Protein AF-A0A352S7P5-F1 (afdb_monomer_lite)

Sequence (109 aa):
VRGVLLRGVDPAEEPKVSDIANQFRAGSMNALAPGGFGIALGSELANALGVRVGDKVMLVVPQGTITPAGMLPRLKQFTVVGVFSSGHYEFDSALALIDIVDAETLFRH

Radius of gyration: 13.99 Å; chains: 1; bounding box: 31×42×25 Å

Foldseek 3Di:
DDAADEDADALVCCVVVDPQQVFWPDAGSVCQDQVQLEKEAQQQQCVVVVHDQQDKDKDWAQPADQDPVGGDTDIDIHGHRTYGHPVDCVCSNHYMYHHNNVVCVRPPD

Secondary structure (DSSP, 8-state):
----EEEEE-TTTGGGT-GGGGGEEEE-GGG--TTS-EEEEEHHHHHHHT--TT-EEEEEEEEEEEETTEEEEEEEEEEEEEEE--S-HHHHHHEEEEEHHHHHHHH--

Structure (mmCIF, N/CA/C/O backbone):
data_AF-A0A352S7P5-F1
#
_entry.id   AF-A0A352S7P5-F1
#
loop_
_atom_site.group_PDB
_atom_site.id
_atom_site.type_symbol
_atom_site.label_atom_id
_atom_site.label_alt_id
_atom_site.label_comp_id
_atom_site.label_asym_id
_atom_site.label_entity_id
_atom_site.label_seq_id
_atom_site.pdbx_PDB_ins_code
_atom_site.Cartn_x
_atom_site.Cartn_y
_atom_site.Cartn_z
_atom_site.occupancy
_atom_site.B_iso_or_equiv
_atom_site.auth_seq_id
_atom_site.auth_comp_id
_atom_site.auth_asym_id
_atom_site.auth_atom_id
_atom_site.pdbx_PDB_model_num
ATOM 1 N N . VAL A 1 1 ? -9.380 2.172 11.390 1.00 74.06 1 VAL A N 1
ATOM 2 C CA . VAL A 1 1 ? -8.289 3.031 10.865 1.00 74.06 1 VAL A CA 1
ATOM 3 C C . VAL A 1 1 ? -6.974 2.522 11.438 1.00 74.06 1 VAL A C 1
ATOM 5 O O . VAL A 1 1 ? -6.949 2.215 12.624 1.00 74.06 1 VAL A O 1
ATOM 8 N N . ARG A 1 2 ? -5.929 2.362 10.618 1.00 85.44 2 ARG A N 1
ATOM 9 C CA . ARG A 1 2 ? -4.581 1.933 11.034 1.00 85.44 2 ARG A CA 1
ATOM 10 C C . ARG A 1 2 ? -3.570 2.971 10.545 1.00 85.44 2 ARG A C 1
ATOM 12 O O . ARG A 1 2 ? -3.722 3.467 9.433 1.00 85.44 2 ARG A O 1
ATOM 19 N N . GLY A 1 3 ? -2.590 3.313 11.379 1.00 89.19 3 GLY A N 1
ATOM 20 C CA . GLY A 1 3 ? -1.444 4.116 10.949 1.00 89.19 3 GLY A CA 1
ATOM 21 C C . GLY A 1 3 ? -0.528 3.265 10.077 1.00 89.19 3 GLY A C 1
ATOM 22 O O . GLY A 1 3 ? -0.320 2.095 10.389 1.00 89.19 3 GLY A O 1
ATOM 23 N N . VAL A 1 4 ? -0.029 3.837 8.984 1.00 92.94 4 VAL A N 1
ATOM 24 C CA . VAL A 1 4 ? 0.827 3.136 8.022 1.00 92.94 4 VAL A CA 1
ATOM 25 C C . VAL A 1 4 ? 2.004 4.019 7.627 1.00 92.94 4 VAL A C 1
ATOM 27 O O . VAL A 1 4 ? 1.861 5.238 7.514 1.00 92.94 4 VAL A O 1
ATOM 30 N N . LEU A 1 5 ? 3.157 3.398 7.399 1.00 92.94 5 LEU A N 1
ATOM 31 C CA . LEU A 1 5 ? 4.287 3.992 6.705 1.00 92.94 5 LEU A CA 1
ATOM 32 C C . LEU A 1 5 ? 4.086 3.756 5.206 1.00 92.94 5 LEU A C 1
ATOM 34 O O . LEU A 1 5 ? 4.160 2.623 4.732 1.00 92.94 5 LEU A O 1
ATOM 38 N N . LEU A 1 6 ? 3.804 4.826 4.469 1.00 93.75 6 LEU A N 1
ATOM 39 C CA . LEU A 1 6 ? 3.621 4.780 3.023 1.00 93.75 6 LEU A CA 1
ATOM 40 C C . LEU A 1 6 ? 4.941 5.112 2.325 1.00 93.75 6 LEU A C 1
ATOM 42 O O . LEU A 1 6 ? 5.526 6.161 2.595 1.00 93.75 6 LEU A O 1
ATOM 46 N N . ARG A 1 7 ? 5.390 4.249 1.412 1.00 93.38 7 ARG A N 1
ATOM 47 C CA . ARG A 1 7 ? 6.610 4.456 0.625 1.00 93.38 7 ARG A CA 1
ATOM 48 C C . ARG A 1 7 ? 6.301 4.392 -0.869 1.00 93.38 7 ARG A C 1
ATOM 50 O O . ARG A 1 7 ? 5.719 3.420 -1.342 1.00 93.38 7 ARG A O 1
ATOM 57 N N . GLY A 1 8 ? 6.708 5.432 -1.595 1.00 93.50 8 GLY A N 1
ATOM 58 C CA . GLY A 1 8 ? 6.762 5.414 -3.055 1.00 93.50 8 GLY A CA 1
ATOM 59 C C . GLY A 1 8 ? 7.997 4.648 -3.518 1.00 93.50 8 GLY A C 1
ATOM 60 O O . GLY A 1 8 ? 9.092 4.902 -3.012 1.00 93.50 8 GLY A O 1
ATOM 61 N N . VAL A 1 9 ? 7.817 3.707 -4.437 1.00 93.12 9 VAL A N 1
ATOM 62 C CA . VAL A 1 9 ? 8.898 2.902 -5.019 1.00 93.12 9 VAL A CA 1
ATOM 63 C C . VAL A 1 9 ? 8.824 2.948 -6.537 1.00 93.12 9 VAL A C 1
ATOM 65 O O . VAL A 1 9 ? 7.747 3.131 -7.101 1.00 93.12 9 VAL A O 1
ATOM 68 N N . ASP A 1 10 ? 9.970 2.771 -7.186 1.00 90.69 10 ASP A N 1
ATOM 69 C CA . ASP A 1 10 ? 10.026 2.433 -8.605 1.00 90.69 10 ASP A CA 1
ATOM 70 C C . ASP A 1 10 ? 10.060 0.897 -8.719 1.00 90.69 10 ASP A C 1
ATOM 72 O O . ASP A 1 10 ? 11.064 0.289 -8.333 1.00 90.69 10 ASP A O 1
ATOM 76 N N . PRO A 1 11 ? 8.995 0.242 -9.221 1.00 84.94 11 PRO A N 1
ATOM 77 C CA . PRO A 1 11 ? 8.935 -1.217 -9.338 1.00 84.94 11 PRO A CA 1
ATOM 78 C C . PRO A 1 11 ? 10.067 -1.833 -10.168 1.00 84.94 11 PRO A C 1
ATOM 80 O O . PRO A 1 11 ? 10.392 -3.002 -9.968 1.00 84.94 11 PRO A O 1
ATOM 83 N N . ALA A 1 12 ? 10.655 -1.079 -11.104 1.00 83.62 12 ALA A N 1
ATOM 84 C CA . ALA A 1 12 ? 11.739 -1.566 -11.951 1.00 83.62 12 ALA A CA 1
ATOM 85 C C . ALA A 1 12 ? 13.094 -1.571 -11.223 1.00 83.62 12 ALA A C 1
ATOM 87 O O . ALA A 1 12 ? 13.946 -2.422 -11.495 1.00 83.62 12 ALA A O 1
ATOM 88 N N . GLU A 1 13 ? 13.290 -0.646 -10.283 1.00 83.56 13 GLU A N 1
ATOM 89 C CA . GLU A 1 13 ? 14.552 -0.471 -9.558 1.00 83.56 13 GLU A CA 1
ATOM 90 C C . GLU A 1 13 ? 14.528 -1.092 -8.152 1.00 83.56 13 GLU A C 1
ATOM 92 O O . GLU A 1 13 ? 15.570 -1.530 -7.664 1.00 83.56 13 GLU A O 1
ATOM 97 N N . GLU A 1 14 ? 13.358 -1.218 -7.515 1.00 80.06 14 GLU A N 1
ATOM 98 C CA . GLU A 1 14 ? 13.219 -1.780 -6.161 1.00 80.06 14 GLU A CA 1
ATOM 99 C C . GLU A 1 14 ? 13.804 -3.205 -6.006 1.00 80.06 14 GLU A C 1
ATOM 101 O O . GLU A 1 14 ? 14.465 -3.451 -4.993 1.00 80.06 14 GLU A O 1
ATOM 106 N N . PRO A 1 15 ? 13.700 -4.132 -6.989 1.00 80.19 15 PRO A N 1
ATOM 107 C CA . PRO A 1 15 ? 14.329 -5.454 -6.893 1.00 80.19 15 PRO A CA 1
ATOM 108 C C . PRO A 1 15 ? 15.860 -5.422 -6.773 1.00 80.19 15 PRO A C 1
ATOM 110 O O . PRO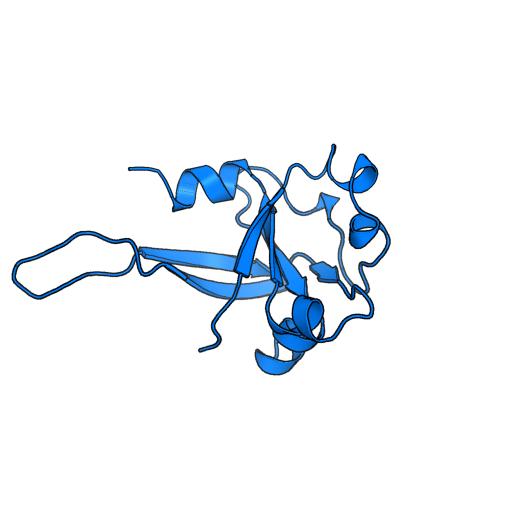 A 1 15 ? 16.465 -6.410 -6.366 1.00 80.19 15 PRO A O 1
ATOM 113 N N . LYS A 1 16 ? 16.513 -4.311 -7.144 1.00 79.19 16 LYS A N 1
ATOM 114 C CA . LYS A 1 16 ? 17.975 -4.155 -7.040 1.00 79.19 16 LYS A CA 1
ATOM 115 C C . LYS A 1 16 ? 18.422 -3.714 -5.646 1.00 79.19 16 LYS A C 1
ATOM 117 O O . LYS A 1 16 ? 19.607 -3.803 -5.335 1.00 79.19 16 LYS A O 1
ATOM 122 N N . VAL A 1 17 ? 17.496 -3.211 -4.831 1.00 77.69 17 VAL A N 1
ATOM 123 C CA . VAL A 1 17 ? 17.774 -2.638 -3.504 1.00 77.69 17 VAL A CA 1
ATOM 124 C C . VAL A 1 17 ? 17.062 -3.382 -2.374 1.00 77.69 17 VAL A C 1
ATOM 126 O O . VAL A 1 17 ? 17.417 -3.197 -1.211 1.00 77.69 17 VAL A O 1
ATOM 129 N N . SER A 1 18 ? 16.073 -4.223 -2.693 1.00 76.31 18 SER A N 1
ATOM 130 C CA . SER A 1 18 ? 15.301 -4.984 -1.717 1.00 76.31 18 SER A CA 1
ATOM 131 C C . SER A 1 18 ? 14.765 -6.303 -2.279 1.00 76.31 18 SER A C 1
ATOM 133 O O . SER A 1 18 ? 14.282 -6.370 -3.408 1.00 76.31 18 SER A O 1
ATOM 135 N N . ASP A 1 19 ? 14.731 -7.332 -1.429 1.00 81.12 19 ASP A N 1
ATOM 136 C CA . ASP A 1 19 ? 14.102 -8.622 -1.732 1.00 81.12 19 ASP A CA 1
ATOM 137 C C . ASP A 1 19 ? 12.564 -8.590 -1.678 1.00 81.12 19 ASP A C 1
ATOM 139 O O . ASP A 1 19 ? 11.919 -9.590 -1.999 1.00 81.12 19 ASP A O 1
ATOM 143 N N . ILE A 1 20 ? 11.947 -7.456 -1.310 1.00 81.12 20 ILE A N 1
ATOM 144 C CA . ILE A 1 20 ? 10.485 -7.337 -1.166 1.00 81.12 20 ILE A CA 1
ATOM 145 C C . ILE A 1 20 ? 9.750 -7.716 -2.458 1.00 81.12 20 ILE A C 1
ATOM 147 O O . ILE A 1 20 ? 8.672 -8.309 -2.397 1.00 81.12 20 ILE A O 1
ATOM 151 N N . ALA A 1 21 ? 10.335 -7.448 -3.629 1.00 80.62 21 ALA A N 1
ATOM 152 C CA . ALA A 1 21 ? 9.762 -7.837 -4.917 1.00 80.62 21 ALA A CA 1
ATOM 153 C C . ALA A 1 21 ? 9.498 -9.355 -5.024 1.00 80.62 21 ALA A C 1
ATOM 155 O O . ALA A 1 21 ? 8.491 -9.766 -5.600 1.00 80.62 21 ALA A O 1
ATOM 156 N N . ASN A 1 22 ? 10.351 -10.179 -4.406 1.00 82.81 22 ASN A N 1
ATOM 157 C CA . ASN A 1 22 ? 10.244 -11.643 -4.400 1.00 82.81 22 ASN A CA 1
ATOM 158 C C . ASN A 1 22 ? 9.373 -12.184 -3.254 1.00 82.81 22 ASN A C 1
ATOM 160 O O . ASN A 1 22 ? 9.119 -13.384 -3.174 1.00 82.81 22 ASN A O 1
ATOM 164 N N . GLN A 1 23 ? 8.911 -11.313 -2.359 1.00 87.56 23 GLN A N 1
ATOM 165 C CA . GLN A 1 23 ? 8.208 -11.671 -1.125 1.00 87.56 23 GLN A CA 1
ATOM 166 C C . GLN A 1 23 ? 6.689 -11.449 -1.209 1.00 87.56 23 GLN A C 1
ATOM 168 O O . GLN A 1 23 ? 5.982 -11.461 -0.194 1.00 87.56 23 GLN A O 1
ATOM 173 N N . PHE A 1 24 ? 6.161 -11.251 -2.419 1.00 90.69 24 PHE A N 1
ATOM 174 C CA . PHE A 1 24 ? 4.724 -11.141 -2.648 1.00 90.69 24 PHE A CA 1
ATOM 175 C C . PHE A 1 24 ? 4.056 -12.504 -2.462 1.00 90.69 24 PHE A C 1
ATOM 177 O O . PHE A 1 24 ? 4.349 -13.468 -3.163 1.00 90.69 24 PHE A O 1
ATOM 184 N N . ARG A 1 25 ? 3.117 -12.573 -1.515 1.00 91.38 25 ARG A N 1
ATOM 185 C CA . ARG A 1 25 ? 2.262 -13.748 -1.291 1.00 91.38 25 ARG A CA 1
ATOM 186 C C . ARG A 1 25 ? 1.052 -13.757 -2.223 1.00 91.38 25 ARG A C 1
ATOM 188 O O . ARG A 1 25 ? 0.517 -14.817 -2.526 1.00 91.38 25 ARG A O 1
ATOM 195 N N . ALA A 1 26 ? 0.604 -12.577 -2.647 1.00 91.00 26 ALA A N 1
ATOM 196 C CA . ALA A 1 26 ? -0.485 -12.397 -3.597 1.00 91.00 26 ALA A CA 1
ATOM 197 C C . ALA A 1 26 ? -0.250 -11.136 -4.434 1.00 91.00 26 ALA A C 1
ATOM 199 O O . ALA A 1 26 ? 0.246 -10.135 -3.917 1.00 91.00 26 ALA A O 1
ATOM 200 N N . GLY A 1 27 ? -0.650 -11.168 -5.705 1.00 9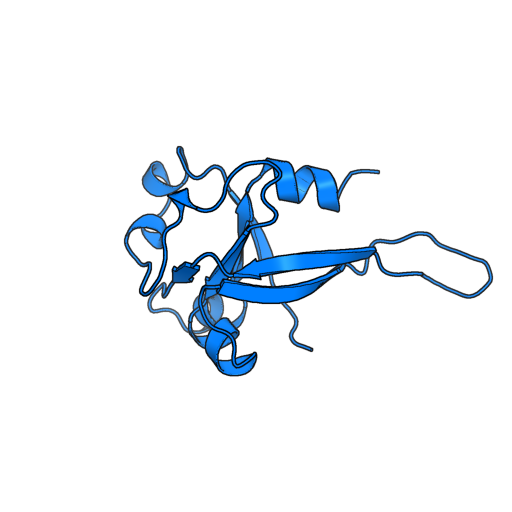2.06 27 GLY A N 1
ATOM 201 C CA . GLY A 1 27 ? -0.411 -10.062 -6.632 1.00 92.06 27 GLY A CA 1
ATOM 202 C C . GLY A 1 27 ? 1.066 -9.917 -7.002 1.00 92.06 27 GLY A C 1
ATOM 203 O O . GLY A 1 27 ? 1.821 -10.885 -6.958 1.00 92.06 27 GLY A O 1
ATOM 204 N N . SER A 1 28 ? 1.476 -8.716 -7.404 1.00 89.06 28 SER A N 1
ATOM 205 C CA . SER A 1 28 ? 2.855 -8.449 -7.824 1.00 89.06 28 SER A CA 1
ATOM 206 C C . SER A 1 28 ? 3.213 -6.979 -7.639 1.00 89.06 28 SER A C 1
ATOM 208 O O . SER A 1 28 ? 2.364 -6.107 -7.820 1.00 89.06 28 SER A O 1
ATOM 210 N N . MET A 1 29 ? 4.487 -6.703 -7.356 1.00 87.94 29 MET A N 1
ATOM 211 C CA . MET A 1 29 ? 5.037 -5.345 -7.372 1.00 87.94 29 MET A CA 1
ATOM 212 C C . MET A 1 29 ? 4.863 -4.670 -8.741 1.00 87.94 29 MET A C 1
ATOM 214 O O . MET A 1 29 ? 4.578 -3.481 -8.795 1.00 87.94 29 MET A O 1
ATOM 218 N N . ASN A 1 30 ? 4.918 -5.433 -9.838 1.00 88.19 30 ASN A N 1
ATOM 219 C CA . ASN A 1 30 ? 4.752 -4.913 -11.202 1.00 88.19 30 ASN A CA 1
ATOM 220 C C . ASN A 1 30 ? 3.344 -4.360 -11.479 1.00 88.19 30 ASN A C 1
ATOM 222 O O . ASN A 1 30 ? 3.126 -3.712 -12.498 1.00 88.19 30 ASN A O 1
ATOM 226 N N . ALA A 1 31 ? 2.375 -4.633 -10.600 1.00 91.06 31 ALA A N 1
ATOM 227 C CA . AL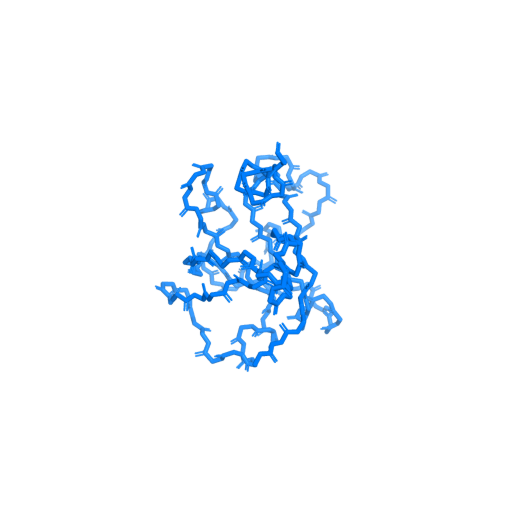A A 1 31 ? 1.034 -4.068 -10.692 1.00 91.06 31 ALA A CA 1
ATOM 228 C C . ALA A 1 31 ? 0.938 -2.647 -10.098 1.00 91.06 31 ALA A C 1
ATOM 230 O O . ALA A 1 31 ? -0.103 -2.001 -10.234 1.00 91.06 31 ALA A O 1
ATOM 231 N N . LEU A 1 32 ? 2.000 -2.148 -9.453 1.00 92.19 32 LEU A N 1
ATOM 232 C CA . LEU A 1 32 ? 2.144 -0.742 -9.082 1.00 92.19 32 LEU A CA 1
ATOM 233 C C . LEU A 1 32 ? 2.494 0.060 -10.341 1.00 92.19 32 LEU A C 1
ATOM 235 O O . LEU A 1 32 ? 3.656 0.268 -10.651 1.00 92.19 32 LEU A O 1
ATOM 239 N N . ALA A 1 33 ? 1.481 0.449 -11.111 1.00 93.25 33 ALA A N 1
ATOM 240 C CA . ALA A 1 33 ? 1.673 1.260 -12.308 1.00 93.25 33 ALA A CA 1
ATOM 241 C C . ALA A 1 33 ? 1.513 2.761 -11.991 1.00 93.25 33 ALA A C 1
ATOM 243 O O . ALA A 1 33 ? 0.594 3.112 -11.241 1.00 93.25 33 ALA A O 1
ATOM 244 N N . PRO A 1 34 ? 2.306 3.651 -12.618 1.00 93.44 34 PRO A N 1
ATOM 245 C CA . PRO A 1 34 ? 2.152 5.098 -12.480 1.00 93.44 34 PRO A CA 1
ATOM 246 C C . PRO A 1 34 ? 0.730 5.575 -12.793 1.00 93.44 34 PRO A C 1
ATOM 248 O O . PRO A 1 34 ? 0.178 5.260 -13.849 1.00 93.44 34 PRO A O 1
ATOM 251 N N . GLY A 1 35 ? 0.120 6.346 -11.889 1.00 92.19 35 GLY A N 1
ATOM 252 C CA . GLY A 1 35 ? -1.251 6.849 -12.032 1.00 92.19 35 GLY A CA 1
ATOM 253 C C . GLY A 1 35 ? -2.340 5.798 -11.792 1.00 92.19 35 GLY A C 1
ATOM 254 O O . GLY A 1 35 ? -3.529 6.120 -11.878 1.00 92.19 35 GLY A O 1
ATOM 255 N N . GLY A 1 36 ? -1.962 4.548 -11.507 1.00 92.62 36 GLY A N 1
ATOM 256 C CA . GLY A 1 36 ? -2.886 3.440 -11.286 1.00 92.62 36 GLY A CA 1
ATOM 257 C C . GLY A 1 36 ? -3.546 3.466 -9.909 1.00 92.62 36 GLY A C 1
ATOM 258 O O . GLY A 1 36 ? -4.589 2.836 -9.725 1.00 92.62 36 GLY A O 1
ATOM 259 N N . PHE A 1 37 ? -2.966 4.192 -8.946 1.00 95.00 37 PHE A N 1
ATOM 260 C CA . PHE A 1 37 ? -3.375 4.188 -7.540 1.00 95.00 37 PHE A CA 1
ATOM 261 C C . PHE A 1 37 ? -3.504 2.757 -6.996 1.00 95.00 37 PHE A C 1
ATOM 263 O O . PHE A 1 37 ? -4.466 2.397 -6.306 1.00 95.00 37 PHE A O 1
ATOM 270 N N . GLY A 1 38 ? -2.518 1.928 -7.342 1.00 97.06 38 GLY A N 1
ATOM 271 C CA . GLY A 1 38 ? -2.317 0.600 -6.780 1.00 97.06 38 GLY A CA 1
ATOM 272 C C . GLY A 1 38 ? -1.565 0.692 -5.456 1.00 97.06 38 GLY A C 1
ATOM 273 O O . GLY A 1 38 ? -0.681 1.530 -5.303 1.00 97.06 38 GLY A O 1
ATOM 274 N N . ILE A 1 39 ? -1.917 -0.155 -4.492 1.00 97.38 39 ILE A N 1
ATOM 275 C CA . ILE A 1 39 ? -1.211 -0.268 -3.212 1.00 97.38 39 ILE A CA 1
ATOM 276 C C . ILE A 1 39 ? -0.865 -1.723 -2.918 1.00 97.38 39 ILE A C 1
ATOM 278 O O . ILE A 1 39 ? -1.700 -2.619 -3.068 1.00 97.38 39 ILE A O 1
ATOM 282 N N . ALA A 1 40 ? 0.370 -1.959 -2.495 1.00 97.06 40 ALA A N 1
ATOM 283 C CA . ALA A 1 40 ? 0.792 -3.227 -1.928 1.00 97.06 40 ALA A CA 1
ATOM 284 C C . ALA A 1 40 ? 0.891 -3.090 -0.407 1.00 97.06 40 ALA A C 1
ATOM 286 O O . ALA A 1 40 ? 1.481 -2.136 0.100 1.00 97.06 40 ALA A O 1
ATOM 287 N N . LEU A 1 41 ? 0.294 -4.028 0.322 1.00 97.12 41 LEU A N 1
ATOM 288 C CA . LEU A 1 41 ? 0.220 -3.993 1.784 1.00 97.12 41 LEU A CA 1
ATOM 289 C C . LEU A 1 41 ? 1.060 -5.117 2.392 1.00 97.12 41 LEU A C 1
ATOM 291 O O . LEU A 1 41 ? 1.097 -6.224 1.852 1.00 97.12 41 LEU A O 1
ATOM 295 N N . GLY A 1 42 ? 1.681 -4.860 3.542 1.00 96.81 42 GLY A N 1
ATOM 296 C CA . GLY A 1 42 ? 2.223 -5.936 4.368 1.00 96.81 42 GLY A CA 1
ATOM 297 C C . GLY A 1 42 ? 1.124 -6.922 4.789 1.00 96.81 42 GLY A C 1
ATOM 298 O O . GLY A 1 42 ? -0.047 -6.551 4.924 1.00 96.81 42 GLY A O 1
ATOM 299 N N . SER A 1 43 ? 1.473 -8.196 4.974 1.00 96.25 43 SER A N 1
ATOM 300 C CA . SER A 1 43 ? 0.488 -9.255 5.223 1.00 96.25 43 SER A CA 1
ATOM 301 C C . SER A 1 43 ? -0.331 -9.037 6.490 1.00 96.25 43 SER A C 1
ATOM 303 O O . SER A 1 43 ? -1.544 -9.238 6.473 1.00 96.25 43 SER A O 1
ATOM 305 N N . GLU A 1 44 ? 0.298 -8.576 7.569 1.00 96.44 44 GLU A N 1
ATOM 306 C CA . GLU A 1 44 ? -0.401 -8.295 8.825 1.00 96.44 44 GLU A CA 1
ATOM 307 C C . GLU A 1 44 ? -1.284 -7.050 8.713 1.00 96.44 44 GLU A C 1
ATOM 309 O O . GLU A 1 44 ? -2.391 -7.025 9.249 1.00 96.44 44 GLU A O 1
ATOM 314 N N . LEU A 1 45 ? -0.856 -6.044 7.947 1.00 96.31 45 LEU A N 1
ATOM 315 C CA . LEU A 1 45 ? -1.658 -4.863 7.650 1.00 96.31 45 LEU A CA 1
ATOM 316 C C . LEU A 1 45 ? -2.904 -5.224 6.825 1.00 96.31 45 LEU A C 1
ATOM 318 O O . LEU A 1 45 ? -4.008 -4.795 7.165 1.00 96.31 45 LEU A O 1
ATOM 322 N N . ALA A 1 46 ? -2.751 -6.041 5.780 1.00 96.81 46 ALA A N 1
ATOM 323 C CA . ALA A 1 46 ? -3.866 -6.523 4.965 1.00 96.81 46 ALA A CA 1
ATOM 324 C C . ALA A 1 46 ? -4.859 -7.349 5.801 1.00 96.81 46 ALA A C 1
ATOM 326 O O . ALA A 1 46 ? -6.066 -7.105 5.744 1.00 96.81 46 ALA A O 1
ATOM 327 N N . ASN A 1 47 ? -4.349 -8.252 6.649 1.00 95.94 47 ASN A N 1
ATOM 328 C CA . ASN A 1 47 ? -5.157 -9.044 7.578 1.00 95.94 47 ASN A CA 1
ATOM 329 C C . ASN A 1 47 ? -5.916 -8.157 8.573 1.00 95.94 47 ASN A C 1
ATOM 331 O O . ASN A 1 47 ? -7.120 -8.325 8.761 1.00 95.94 47 ASN A O 1
ATOM 335 N N . ALA A 1 48 ? -5.241 -7.176 9.177 1.00 95.50 48 ALA A N 1
ATOM 336 C CA . ALA A 1 48 ? -5.840 -6.262 10.145 1.00 95.50 48 ALA A CA 1
ATOM 337 C C . ALA A 1 48 ? -6.913 -5.346 9.534 1.00 95.50 48 ALA A C 1
ATOM 339 O O . ALA A 1 48 ? -7.792 -4.871 10.255 1.00 95.50 48 ALA A O 1
ATOM 340 N N . LEU A 1 49 ? -6.828 -5.072 8.229 1.00 95.38 49 LEU A N 1
ATOM 341 C CA . LEU A 1 49 ? -7.830 -4.323 7.472 1.00 95.38 49 LEU A CA 1
ATOM 342 C C . LEU A 1 49 ? -8.925 -5.223 6.876 1.00 95.38 49 LEU A C 1
ATOM 344 O O . LEU A 1 49 ? -9.954 -4.704 6.451 1.00 95.38 49 LEU A O 1
ATOM 348 N N . GLY A 1 50 ? -8.731 -6.545 6.864 1.00 96.56 50 GLY A N 1
ATOM 349 C CA . GLY A 1 50 ? -9.667 -7.510 6.287 1.00 96.56 50 GLY A CA 1
ATOM 350 C C . GLY A 1 50 ? -9.757 -7.448 4.760 1.00 96.56 50 GLY A C 1
ATOM 351 O O . GLY A 1 50 ? -10.807 -7.775 4.212 1.00 96.56 50 GLY A O 1
ATOM 352 N N . VAL A 1 51 ? -8.687 -7.015 4.084 1.00 97.38 51 VAL A N 1
ATOM 353 C CA . VAL A 1 51 ? -8.661 -6.776 2.630 1.00 97.38 51 VAL A CA 1
ATOM 354 C C . VAL A 1 51 ? -7.794 -7.787 1.888 1.00 97.38 51 VAL A C 1
ATOM 356 O O . VAL A 1 51 ? -6.855 -8.364 2.435 1.00 97.38 51 VAL A O 1
ATOM 359 N N . ARG A 1 52 ? -8.103 -7.987 0.610 1.00 96.94 52 ARG A N 1
ATOM 360 C CA . ARG A 1 52 ? -7.400 -8.862 -0.331 1.00 96.94 52 ARG A CA 1
ATOM 361 C C . ARG A 1 52 ? -7.066 -8.109 -1.616 1.00 96.94 52 ARG A C 1
ATOM 363 O O . ARG A 1 52 ? -7.543 -7.003 -1.851 1.00 96.94 52 ARG A O 1
ATOM 370 N N . VAL A 1 53 ? -6.241 -8.719 -2.467 1.00 97.19 53 VAL A N 1
ATOM 371 C CA . VAL A 1 53 ? -5.961 -8.189 -3.810 1.00 97.19 53 VAL A CA 1
ATOM 372 C C . VAL A 1 53 ? -7.273 -8.016 -4.583 1.00 97.19 53 VAL A C 1
ATOM 374 O O . VAL A 1 53 ? -8.082 -8.939 -4.638 1.00 97.19 53 VAL A O 1
ATOM 377 N N . GLY A 1 54 ? -7.471 -6.833 -5.164 1.00 97.12 54 GLY A N 1
ATOM 378 C CA . GLY A 1 54 ? -8.701 -6.399 -5.829 1.00 97.12 54 GLY A CA 1
ATOM 379 C C . GLY A 1 54 ? -9.603 -5.508 -4.967 1.00 97.12 54 GLY A C 1
ATOM 380 O O . GLY A 1 54 ? -10.406 -4.754 -5.519 1.00 97.12 54 GLY A O 1
ATOM 381 N N . ASP A 1 55 ? -9.446 -5.530 -3.642 1.00 98.12 55 ASP A N 1
ATOM 382 C CA . ASP A 1 55 ? -10.228 -4.678 -2.748 1.00 98.12 55 ASP A CA 1
ATOM 383 C C . ASP A 1 55 ? -9.762 -3.220 -2.802 1.00 98.12 55 ASP A C 1
ATOM 385 O O . ASP A 1 55 ? -8.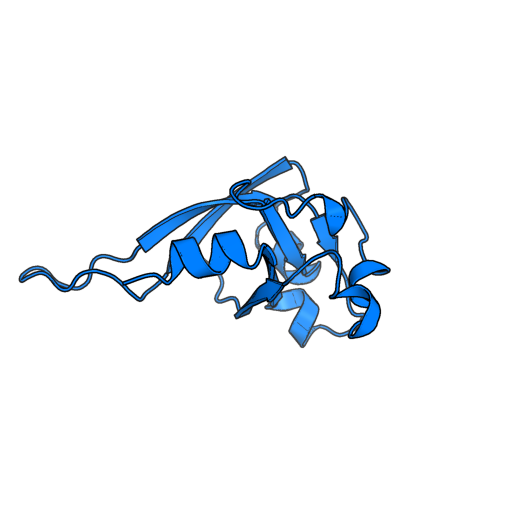651 -2.895 -3.226 1.00 98.12 55 ASP A O 1
ATOM 389 N N . LYS A 1 56 ? -10.627 -2.317 -2.341 1.00 97.62 56 LYS A N 1
ATOM 390 C CA . LYS A 1 56 ? -10.344 -0.883 -2.263 1.00 97.62 56 LYS A CA 1
ATOM 391 C C . LYS A 1 56 ? -10.067 -0.470 -0.828 1.00 97.62 56 LYS A C 1
ATOM 393 O O . LYS A 1 56 ? -10.808 -0.832 0.082 1.00 97.62 56 LYS A O 1
ATOM 398 N N . VAL A 1 57 ? -9.046 0.358 -0.643 1.00 96.75 57 VAL A N 1
ATOM 399 C CA . VAL A 1 57 ? -8.723 0.993 0.638 1.00 96.75 57 VAL A CA 1
ATOM 400 C C . VAL A 1 57 ? -8.692 2.506 0.482 1.00 96.75 57 VAL A C 1
ATOM 402 O O . VAL A 1 57 ? -8.340 3.035 -0.570 1.00 96.75 57 VAL A O 1
ATOM 405 N N . MET A 1 58 ? -9.079 3.219 1.535 1.00 96.12 58 MET A N 1
ATOM 406 C CA . MET A 1 58 ? -9.024 4.676 1.571 1.00 96.12 58 MET A CA 1
ATOM 407 C C . MET A 1 58 ? -7.800 5.117 2.366 1.00 96.12 58 MET A C 1
ATOM 409 O O . MET A 1 58 ? -7.707 4.860 3.567 1.00 96.12 58 MET A O 1
ATOM 413 N N . LEU A 1 59 ? -6.875 5.796 1.693 1.00 94.44 59 LEU A N 1
ATOM 414 C CA . LEU A 1 59 ? -5.745 6.455 2.324 1.00 94.44 59 LEU A CA 1
ATOM 415 C C . LEU A 1 59 ? -6.184 7.828 2.836 1.00 94.44 59 LEU A C 1
ATOM 417 O O . LEU A 1 59 ? -6.758 8.627 2.092 1.00 94.44 59 LEU A O 1
ATOM 421 N N . VAL A 1 60 ? -5.885 8.089 4.106 1.00 92.62 60 VAL A N 1
ATOM 422 C CA . VAL A 1 60 ? -6.118 9.374 4.768 1.00 92.62 60 VAL A CA 1
ATOM 423 C C . VAL A 1 60 ? -4.763 10.012 5.033 1.00 92.62 60 VAL A C 1
ATOM 425 O O . VAL A 1 60 ? -3.998 9.516 5.859 1.00 92.62 60 VAL A O 1
ATOM 428 N N . VAL A 1 61 ? -4.460 11.103 4.335 1.00 89.12 61 VAL A N 1
ATOM 429 C CA . VAL A 1 61 ? -3.211 11.847 4.510 1.00 89.12 61 VAL A CA 1
ATOM 430 C C . VAL A 1 61 ? -3.496 13.086 5.366 1.00 89.12 61 VAL A C 1
ATOM 432 O O . VAL A 1 61 ? -4.303 13.930 4.964 1.00 89.12 61 VAL A O 1
ATOM 435 N N . PRO A 1 62 ? -2.849 13.230 6.539 1.00 80.19 62 PRO A N 1
ATOM 436 C CA . PRO A 1 62 ? -3.091 14.347 7.452 1.00 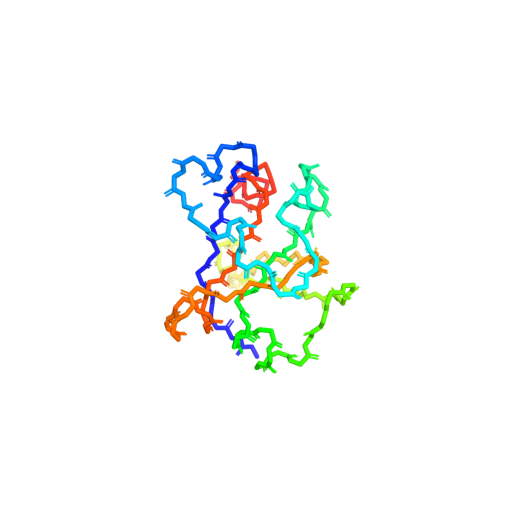80.19 62 PRO A CA 1
ATOM 437 C C . PRO A 1 62 ? -2.496 15.674 6.955 1.00 80.19 62 PRO A C 1
ATOM 439 O O . PRO A 1 62 ? -2.671 16.699 7.593 1.00 80.19 62 PRO A O 1
ATOM 442 N N . GLN A 1 63 ? -1.796 15.693 5.822 1.00 74.06 63 GLN A N 1
ATOM 443 C CA . GLN A 1 63 ? -1.345 16.924 5.179 1.00 74.06 63 GLN A CA 1
ATOM 444 C C . GLN A 1 63 ? -2.432 17.414 4.220 1.00 74.06 63 GLN A C 1
ATOM 446 O O . GLN A 1 63 ? -2.611 16.871 3.130 1.00 74.06 63 GLN A O 1
ATOM 451 N N . GLY A 1 64 ? -3.187 18.424 4.640 1.00 69.06 64 GLY A N 1
ATOM 452 C CA . GLY A 1 64 ? -4.280 18.978 3.853 1.00 69.06 64 GLY A CA 1
ATOM 453 C C . GLY A 1 64 ? -4.483 20.470 4.083 1.00 69.06 64 GLY A C 1
ATOM 454 O O . GLY A 1 64 ? -3.711 21.115 4.792 1.00 69.06 64 GLY A O 1
ATOM 455 N N . THR A 1 65 ? -5.488 21.042 3.425 1.00 74.38 65 THR A N 1
ATOM 456 C CA . THR A 1 65 ? -5.694 22.493 3.418 1.00 74.38 65 THR A CA 1
ATOM 457 C C . THR A 1 65 ? -6.178 22.968 4.784 1.00 74.38 65 THR A C 1
ATOM 459 O O . THR A 1 65 ? -7.153 22.446 5.332 1.00 74.38 65 THR A O 1
ATOM 462 N N . ILE A 1 66 ? -5.501 23.978 5.329 1.00 79.31 66 ILE A N 1
ATOM 463 C CA . ILE A 1 66 ? -5.940 24.664 6.542 1.00 79.31 66 ILE A CA 1
ATOM 464 C C . ILE A 1 66 ? -7.093 25.590 6.161 1.00 79.31 66 ILE A C 1
ATOM 466 O O . ILE A 1 66 ? -6.954 26.460 5.304 1.00 79.31 66 ILE A O 1
ATOM 470 N N . THR A 1 67 ? -8.236 25.396 6.809 1.00 83.81 67 THR A N 1
ATOM 471 C CA . THR A 1 67 ? -9.417 26.253 6.690 1.00 83.81 67 THR A CA 1
ATOM 472 C C . THR A 1 67 ? -9.734 26.869 8.056 1.00 83.81 67 THR A C 1
ATOM 474 O O . THR A 1 67 ? -9.295 26.333 9.076 1.00 83.81 67 THR A O 1
ATOM 477 N N . PRO A 1 68 ? -10.539 27.945 8.133 1.00 87.50 68 PRO A N 1
ATOM 478 C CA . PRO A 1 68 ? -11.000 28.477 9.418 1.00 87.50 68 PRO A CA 1
ATOM 479 C C . PRO A 1 68 ? -11.756 27.451 10.284 1.00 87.50 68 PRO A C 1
ATOM 481 O O . PRO A 1 68 ? -11.777 27.581 11.502 1.00 87.50 68 PRO A O 1
ATOM 484 N N . ALA A 1 69 ? -12.353 26.422 9.667 1.00 85.62 69 ALA A N 1
ATOM 485 C CA . ALA A 1 69 ? -13.070 25.343 10.350 1.00 85.62 69 ALA A CA 1
ATOM 486 C C . ALA A 1 69 ? -12.157 24.194 10.830 1.00 85.62 69 ALA A C 1
ATOM 488 O O . ALA A 1 69 ? -12.638 23.264 11.474 1.00 85.62 69 ALA A O 1
ATOM 489 N N . GLY A 1 70 ? -10.856 24.235 10.516 1.00 83.94 70 GLY A N 1
ATOM 490 C CA . GLY A 1 70 ? -9.882 23.194 10.844 1.00 83.94 70 GLY A CA 1
ATOM 491 C C . GLY A 1 70 ? -9.107 22.678 9.628 1.00 83.94 70 GLY A C 1
ATOM 492 O O . GLY A 1 70 ? -9.151 23.247 8.534 1.00 83.94 70 GLY A O 1
ATOM 493 N N . MET A 1 71 ? -8.371 21.586 9.829 1.00 83.19 71 MET A N 1
ATOM 494 C CA . MET A 1 71 ? -7.596 20.909 8.788 1.00 83.19 71 MET A CA 1
ATOM 495 C C . MET A 1 71 ? -8.467 19.881 8.067 1.00 83.19 71 MET A C 1
ATOM 497 O O . MET A 1 71 ? -8.998 18.967 8.699 1.00 83.19 71 MET A O 1
ATOM 501 N N . LEU A 1 72 ? -8.579 19.999 6.744 1.00 86.31 72 LEU A N 1
ATOM 502 C CA . LEU A 1 72 ? -9.265 18.999 5.931 1.00 86.31 72 LEU A CA 1
ATOM 503 C C . LEU A 1 72 ? -8.238 17.994 5.385 1.00 86.31 72 LEU A C 1
ATOM 505 O O . LEU A 1 72 ? -7.390 18.408 4.594 1.00 86.31 72 LEU A O 1
ATOM 509 N N . PRO A 1 73 ? -8.271 16.703 5.773 1.00 88.44 73 PRO A N 1
ATOM 510 C CA . PRO A 1 73 ? -7.299 15.727 5.292 1.00 88.44 73 PRO A CA 1
ATOM 511 C C . PRO A 1 73 ? -7.497 15.445 3.801 1.00 88.44 73 PRO A C 1
ATOM 513 O O . PRO A 1 73 ? -8.609 15.531 3.273 1.00 88.44 73 PRO A O 1
ATOM 516 N N . ARG A 1 74 ? -6.422 15.045 3.121 1.00 88.88 74 ARG A N 1
ATOM 517 C CA . ARG A 1 74 ? -6.520 14.541 1.749 1.00 88.88 74 ARG A CA 1
ATOM 518 C C . ARG A 1 74 ? -6.933 13.074 1.786 1.00 88.88 74 ARG A C 1
ATOM 520 O O . ARG A 1 74 ? -6.321 12.265 2.483 1.00 88.88 74 ARG A O 1
ATOM 527 N N . LEU A 1 75 ? -7.971 12.740 1.027 1.00 91.81 75 LEU A N 1
ATOM 528 C CA . LEU A 1 75 ? -8.481 11.379 0.891 1.00 91.81 75 LEU A CA 1
ATOM 529 C C . LEU A 1 75 ? -8.206 10.872 -0.519 1.00 91.81 75 LEU A C 1
ATOM 531 O O . LEU A 1 75 ? -8.518 11.553 -1.498 1.00 91.81 75 LEU A O 1
ATOM 535 N N . LYS A 1 76 ? -7.661 9.662 -0.633 1.00 93.62 76 LYS A N 1
ATOM 536 C CA . LYS A 1 76 ? -7.482 9.001 -1.927 1.00 93.62 76 LYS A CA 1
ATOM 537 C C . LYS A 1 76 ? -7.764 7.514 -1.808 1.00 93.62 76 LYS A C 1
ATOM 539 O O . LYS A 1 76 ? -7.272 6.847 -0.903 1.00 93.62 76 LYS A O 1
ATOM 544 N N . GLN A 1 77 ? -8.569 6.998 -2.729 1.00 96.50 77 GLN A N 1
ATOM 545 C CA . GLN A 1 77 ? -8.846 5.572 -2.815 1.00 96.50 77 GLN A CA 1
ATOM 546 C C . GLN A 1 77 ? -7.746 4.875 -3.615 1.00 96.50 77 GLN A C 1
ATOM 548 O O . GLN A 1 77 ? -7.403 5.331 -4.705 1.00 96.50 77 GLN A O 1
ATOM 553 N N . PHE A 1 78 ? -7.263 3.761 -3.081 1.00 97.56 78 PHE A N 1
ATOM 554 C CA . PHE A 1 78 ? -6.309 2.857 -3.708 1.00 97.56 78 PHE A CA 1
ATOM 555 C C . PHE A 1 78 ? -6.938 1.482 -3.917 1.00 97.56 78 PHE A C 1
ATOM 557 O O . PHE A 1 78 ? -7.831 1.081 -3.167 1.00 97.56 78 PHE A O 1
ATOM 564 N N . THR A 1 79 ? -6.453 0.756 -4.920 1.00 98.06 79 THR A N 1
ATOM 565 C CA . THR A 1 79 ? -6.793 -0.656 -5.140 1.00 98.06 79 THR A CA 1
ATOM 566 C C . THR A 1 79 ? -5.648 -1.520 -4.636 1.00 98.06 79 THR A C 1
ATOM 568 O O . THR A 1 79 ? -4.496 -1.274 -4.983 1.00 98.06 79 THR A O 1
ATOM 571 N N . VAL A 1 80 ? -5.939 -2.532 -3.823 1.00 97.94 80 VAL A N 1
ATOM 572 C CA . VAL A 1 80 ? -4.926 -3.475 -3.345 1.00 97.94 80 VAL A CA 1
ATOM 573 C C . VAL A 1 80 ? -4.477 -4.328 -4.527 1.00 97.94 80 VAL A C 1
ATOM 575 O O . VAL A 1 80 ? -5.248 -5.133 -5.042 1.00 97.94 80 VAL A O 1
ATOM 578 N N . VAL A 1 81 ? -3.234 -4.156 -4.969 1.00 97.31 81 VAL A N 1
ATOM 579 C CA . VAL A 1 81 ? -2.665 -4.890 -6.116 1.00 97.31 81 VAL A CA 1
ATOM 580 C C . VAL A 1 81 ? -1.679 -5.974 -5.695 1.00 97.31 81 VAL A C 1
ATOM 582 O O . VAL A 1 81 ? -1.298 -6.818 -6.506 1.00 97.31 81 VAL A O 1
ATOM 585 N N . GLY A 1 82 ? -1.303 -5.998 -4.416 1.00 96.31 82 GLY A N 1
ATOM 586 C CA . GLY A 1 82 ? -0.496 -7.071 -3.866 1.00 96.31 82 GLY A CA 1
ATOM 587 C C . GLY A 1 82 ? -0.429 -7.079 -2.346 1.00 96.31 82 GLY A C 1
ATOM 588 O O . GLY A 1 82 ? -0.759 -6.103 -1.672 1.00 96.31 82 GLY A O 1
ATOM 589 N N . VAL A 1 83 ? -0.003 -8.220 -1.818 1.00 96.56 83 VAL A N 1
ATOM 590 C CA . VAL A 1 83 ? 0.280 -8.425 -0.401 1.00 96.56 83 VAL A CA 1
ATOM 591 C C . VAL A 1 83 ? 1.649 -9.076 -0.284 1.00 96.56 83 VAL A C 1
ATOM 593 O O . VAL A 1 83 ? 1.871 -10.143 -0.862 1.00 96.56 83 VAL A O 1
ATOM 596 N N . PHE A 1 84 ? 2.557 -8.451 0.461 1.00 95.00 84 PHE A N 1
ATOM 597 C CA . PHE A 1 84 ? 3.914 -8.953 0.682 1.00 95.00 84 PHE A CA 1
ATOM 598 C C . PHE A 1 84 ? 4.134 -9.357 2.140 1.00 95.00 84 PHE A C 1
ATOM 600 O O . PHE A 1 84 ? 3.383 -8.963 3.030 1.00 95.00 84 PHE A O 1
ATOM 607 N N . SER A 1 85 ? 5.164 -10.163 2.385 1.00 94.06 85 SER A N 1
ATOM 608 C CA . SER A 1 85 ? 5.628 -10.455 3.739 1.00 94.06 85 SER A CA 1
ATOM 609 C C . SER A 1 85 ? 7.144 -10.510 3.786 1.00 94.06 85 SER A C 1
ATOM 611 O O . SER A 1 85 ? 7.765 -11.410 3.229 1.00 94.06 85 SER A O 1
ATOM 613 N N . SER A 1 86 ? 7.715 -9.549 4.498 1.00 86.38 86 SER A N 1
ATOM 614 C CA . SER A 1 86 ? 9.150 -9.400 4.727 1.00 86.38 86 SER A CA 1
ATOM 615 C C . SER A 1 86 ? 9.725 -10.419 5.712 1.00 86.38 86 SER A C 1
ATOM 617 O O . SER A 1 86 ? 10.939 -10.496 5.879 1.00 86.38 86 SER A O 1
ATOM 619 N N . GLY A 1 87 ? 8.865 -11.178 6.402 1.00 85.62 87 GLY A N 1
ATOM 620 C CA . GLY A 1 87 ? 9.259 -12.040 7.519 1.00 85.62 87 GLY A CA 1
ATOM 621 C C . GLY A 1 87 ? 9.448 -11.284 8.839 1.00 85.62 87 GLY A C 1
ATOM 622 O O . GLY A 1 87 ? 9.663 -11.912 9.875 1.00 85.62 87 GLY A O 1
ATOM 623 N N . HIS A 1 88 ? 9.312 -9.955 8.830 1.00 89.12 88 HIS A N 1
ATOM 624 C CA . HIS A 1 88 ? 9.401 -9.101 10.007 1.00 89.12 88 HIS A CA 1
ATOM 625 C C . HIS A 1 88 ? 8.049 -8.440 10.284 1.00 89.12 88 HIS A C 1
ATOM 627 O O . HIS A 1 88 ? 7.535 -7.663 9.478 1.00 89.12 88 HIS A O 1
ATOM 633 N N . TYR A 1 89 ? 7.490 -8.710 11.464 1.00 87.44 89 TYR A N 1
ATOM 634 C CA . TYR A 1 89 ? 6.163 -8.226 11.855 1.00 87.44 89 TYR A CA 1
ATOM 635 C C . TYR A 1 89 ? 6.027 -6.696 11.782 1.00 87.44 89 TYR A C 1
ATOM 637 O O . TYR A 1 89 ? 4.980 -6.187 11.392 1.00 87.44 89 TYR A O 1
ATOM 645 N N . GLU A 1 90 ? 7.074 -5.946 12.129 1.00 88.31 90 GLU A N 1
ATOM 646 C CA . GLU A 1 90 ? 7.047 -4.477 12.121 1.00 88.31 90 GLU A CA 1
ATOM 647 C C . GLU A 1 90 ? 6.790 -3.907 10.721 1.00 88.31 90 GLU A C 1
ATOM 649 O O . GLU A 1 90 ? 5.943 -3.030 10.554 1.00 88.31 90 GLU A O 1
ATOM 654 N N . PHE A 1 91 ? 7.454 -4.452 9.698 1.00 89.94 91 PHE A N 1
ATOM 655 C CA . PHE A 1 91 ? 7.199 -4.068 8.312 1.00 89.94 91 PHE A CA 1
ATOM 656 C C . PHE A 1 91 ? 5.857 -4.619 7.828 1.00 89.94 91 PHE A C 1
ATOM 658 O O . PHE A 1 91 ? 5.063 -3.877 7.255 1.00 89.94 91 PHE A O 1
ATOM 665 N N . ASP A 1 92 ? 5.549 -5.883 8.121 1.00 93.06 92 ASP A N 1
ATOM 666 C CA . ASP A 1 92 ? 4.325 -6.526 7.632 1.00 93.06 92 ASP A CA 1
ATOM 667 C C . ASP A 1 92 ? 3.047 -5.899 8.220 1.00 93.06 92 ASP A C 1
ATOM 669 O O . ASP A 1 92 ? 1.985 -5.983 7.603 1.00 93.06 92 ASP A O 1
ATOM 673 N N . SER A 1 93 ? 3.130 -5.260 9.392 1.00 94.88 93 SER A N 1
ATOM 674 C CA . SER A 1 93 ? 1.988 -4.646 10.086 1.00 94.88 93 SER A CA 1
ATOM 675 C C . SER A 1 93 ? 1.793 -3.154 9.809 1.00 94.88 93 SER A C 1
ATOM 677 O O . SER A 1 93 ? 0.710 -2.633 10.091 1.00 94.88 93 SER A O 1
ATOM 679 N N . ALA A 1 94 ? 2.794 -2.469 9.246 1.00 94.00 94 ALA A N 1
ATOM 680 C CA . ALA A 1 94 ? 2.762 -1.015 9.088 1.00 94.00 94 ALA A CA 1
ATOM 681 C C . ALA A 1 94 ? 3.187 -0.500 7.706 1.00 94.00 94 ALA A C 1
ATOM 683 O O . ALA A 1 94 ? 2.870 0.645 7.391 1.00 94.00 94 ALA A O 1
ATOM 684 N N . LEU A 1 95 ? 3.879 -1.284 6.876 1.00 94.69 95 LEU A N 1
ATOM 685 C CA . LEU A 1 95 ? 4.393 -0.818 5.587 1.00 94.69 95 LEU A CA 1
ATOM 686 C C . LEU A 1 95 ? 3.355 -0.973 4.467 1.00 94.69 95 LEU A C 1
ATOM 688 O O . LEU A 1 95 ? 2.734 -2.027 4.297 1.00 94.69 95 LEU A O 1
ATOM 692 N N . ALA A 1 96 ? 3.221 0.077 3.662 1.00 95.88 96 ALA A N 1
ATOM 693 C CA . ALA A 1 96 ? 2.490 0.066 2.406 1.00 95.88 96 ALA A CA 1
ATOM 694 C C . ALA A 1 96 ? 3.349 0.667 1.288 1.00 95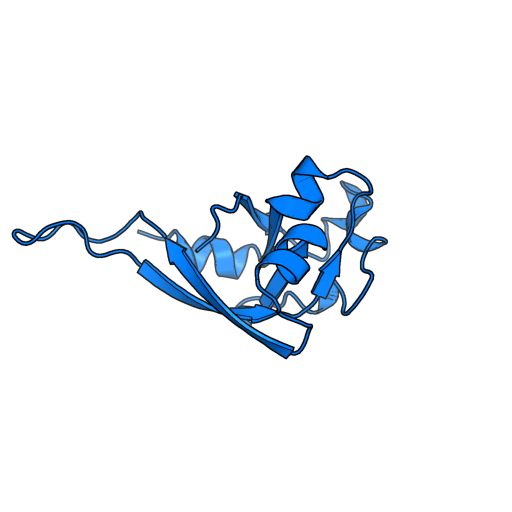.88 96 ALA A C 1
ATOM 696 O O . ALA A 1 96 ? 3.984 1.707 1.474 1.00 95.88 96 ALA A O 1
ATOM 697 N N . LEU A 1 97 ? 3.351 0.019 0.125 1.00 95.50 97 LEU A N 1
ATOM 698 C CA . LEU A 1 97 ? 4.099 0.447 -1.054 1.00 95.50 97 LEU A CA 1
ATOM 699 C C . LEU A 1 97 ? 3.142 0.923 -2.143 1.00 95.50 97 LEU A C 1
ATOM 701 O O . LEU A 1 97 ? 2.119 0.285 -2.398 1.00 95.50 97 LEU A O 1
ATOM 705 N N . ILE A 1 98 ? 3.493 2.028 -2.788 1.00 96.31 98 ILE A N 1
ATOM 706 C CA . ILE A 1 98 ? 2.799 2.577 -3.956 1.00 96.31 98 ILE A CA 1
ATOM 707 C C . ILE A 1 98 ? 3.820 2.947 -5.028 1.00 96.31 98 ILE A C 1
ATOM 709 O O . ILE A 1 98 ? 5.012 3.054 -4.735 1.00 96.31 98 ILE A O 1
ATOM 713 N N . ASP A 1 99 ? 3.357 3.172 -6.253 1.00 96.25 99 ASP A N 1
ATOM 714 C CA . ASP A 1 99 ? 4.214 3.736 -7.292 1.00 96.25 99 ASP A CA 1
ATOM 715 C C . ASP A 1 99 ? 4.709 5.140 -6.890 1.00 96.25 99 ASP A C 1
ATOM 717 O O . ASP A 1 99 ? 3.988 5.927 -6.262 1.00 96.25 99 ASP A O 1
ATOM 721 N N . ILE A 1 100 ? 5.959 5.457 -7.225 1.00 94.88 100 ILE A N 1
ATOM 722 C CA . ILE A 1 100 ? 6.579 6.741 -6.886 1.00 94.88 100 ILE A CA 1
ATOM 723 C C . ILE A 1 100 ? 5.831 7.941 -7.489 1.00 94.88 100 ILE A C 1
ATOM 725 O O . ILE A 1 100 ? 5.679 8.960 -6.816 1.00 94.88 100 ILE A O 1
ATOM 729 N N . VAL A 1 101 ? 5.267 7.816 -8.693 1.00 94.56 101 VAL A N 1
ATOM 730 C CA . VAL A 1 101 ? 4.476 8.875 -9.340 1.00 94.56 101 VAL A CA 1
ATOM 731 C C . VAL A 1 101 ? 3.146 9.087 -8.611 1.00 94.56 101 VAL A C 1
ATOM 733 O O . VAL A 1 101 ? 2.676 10.224 -8.471 1.00 94.56 101 VAL A O 1
ATOM 736 N N . ASP A 1 102 ? 2.542 8.016 -8.090 1.00 94.19 102 ASP A N 1
ATOM 737 C CA . ASP A 1 102 ? 1.343 8.110 -7.251 1.00 94.19 102 ASP A CA 1
ATOM 738 C C . ASP A 1 102 ? 1.656 8.805 -5.920 1.00 94.19 102 ASP A C 1
ATOM 740 O O . ASP A 1 102 ? 0.879 9.654 -5.468 1.00 94.19 102 ASP A O 1
ATOM 744 N N . ALA A 1 103 ? 2.813 8.506 -5.320 1.00 93.56 103 ALA A N 1
ATOM 745 C CA . ALA A 1 103 ? 3.281 9.166 -4.105 1.00 93.56 103 ALA A CA 1
ATOM 746 C C . ALA A 1 103 ? 3.491 10.672 -4.331 1.00 93.56 103 ALA A C 1
ATOM 748 O O . ALA A 1 103 ? 2.948 11.491 -3.588 1.00 93.56 103 ALA A O 1
ATOM 749 N N . GLU A 1 104 ? 4.195 11.060 -5.395 1.00 92.25 104 GLU A N 1
ATOM 750 C CA . GLU A 1 104 ? 4.364 12.469 -5.767 1.00 92.25 104 GLU A CA 1
ATOM 751 C C . GLU A 1 104 ? 3.020 13.164 -6.002 1.00 92.25 104 GLU A C 1
ATOM 753 O O . GLU A 1 104 ? 2.816 14.307 -5.602 1.00 92.25 104 GLU A O 1
ATOM 758 N N . THR A 1 105 ? 2.064 12.481 -6.630 1.00 90.38 105 THR A N 1
ATOM 759 C CA . THR A 1 105 ? 0.720 13.026 -6.864 1.00 90.38 105 THR A CA 1
ATOM 760 C C . THR A 1 105 ? -0.048 13.254 -5.564 1.00 90.38 105 THR A C 1
ATOM 762 O O . THR A 1 105 ? -0.764 14.247 -5.448 1.00 90.38 105 THR A O 1
ATOM 765 N N . LEU A 1 106 ? 0.113 12.380 -4.570 1.00 87.62 106 LEU A N 1
ATOM 766 C CA . LEU A 1 106 ? -0.510 12.536 -3.255 1.00 87.62 106 LEU A CA 1
ATOM 767 C C . LEU A 1 106 ? 0.074 13.703 -2.451 1.00 87.62 106 LEU A C 1
ATOM 769 O O . LEU A 1 106 ? -0.679 14.452 -1.817 1.00 87.62 106 LEU A O 1
ATOM 773 N N . PHE A 1 107 ? 1.402 13.841 -2.466 1.00 84.44 107 PHE A N 1
ATOM 774 C CA . PHE A 1 107 ? 2.136 14.785 -1.617 1.00 84.44 107 PHE A CA 1
ATOM 775 C C . PHE A 1 107 ? 2.503 16.105 -2.308 1.00 84.44 107 PHE A C 1
ATOM 777 O O . PHE A 1 107 ? 3.030 16.999 -1.652 1.00 84.44 107 PHE A O 1
ATOM 784 N N . ARG A 1 108 ? 2.193 16.278 -3.601 1.00 78.88 108 ARG A N 1
ATOM 785 C CA . ARG A 1 108 ? 2.398 17.553 -4.306 1.00 78.88 108 ARG A CA 1
ATOM 786 C C . ARG A 1 108 ? 1.614 18.699 -3.652 1.00 78.88 108 ARG A C 1
ATOM 788 O O . ARG A 1 108 ? 0.435 18.549 -3.301 1.00 78.88 108 ARG A O 1
ATOM 795 N N . HIS A 1 109 ? 2.292 19.834 -3.495 1.00 57.09 109 HIS A N 1
ATOM 796 C CA . HIS A 1 109 ? 1.747 21.116 -3.050 1.00 57.09 109 HIS A CA 1
ATOM 797 C C . HIS A 1 109 ? 1.410 21.992 -4.249 1.00 57.09 109 HIS A C 1
ATOM 799 O O . HIS A 1 109 ? 2.276 22.104 -5.144 1.00 57.09 109 HIS A O 1
#

pLDDT: mean 90.1, std 7.29, range [57.09, 98.12]